Protein AF-A0A7C2QNN0-F1 (afdb_monomer_lite)

Foldseek 3Di:
DQLLQAALVPRHGWDCPPPQWTADPVGDIDGSVLSSVSSVCVVVVHDRDPDDDDWDWDDDPVDIHTPPPDPPPPD

pLDDT: mean 85.71, std 12.62, range [43.31, 95.19]

Structure (mmCIF, N/CA/C/O backbone):
data_AF-A0A7C2QNN0-F1
#
_entry.id   AF-A0A7C2QNN0-F1
#
loop_
_atom_site.group_PDB
_atom_site.id
_atom_site.type_symbol
_atom_site.label_atom_id
_atom_site.label_alt_id
_atom_site.label_comp_id
_atom_site.label_asym_id
_atom_site.label_entity_id
_atom_site.label_seq_id
_atom_site.pdbx_PDB_ins_code
_atom_site.Cartn_x
_atom_site.Cartn_y
_atom_site.Cartn_z
_atom_site.occupancy
_atom_site.B_iso_or_equiv
_atom_site.auth_seq_id
_atom_site.auth_comp_id
_atom_site.auth_asym_id
_atom_site.auth_atom_id
_atom_site.pdbx_PDB_model_num
ATOM 1 N N . ASP A 1 1 ? 16.564 -2.050 2.301 1.00 55.41 1 ASP A N 1
ATOM 2 C CA . ASP A 1 1 ? 15.317 -2.784 1.969 1.00 55.41 1 ASP A CA 1
ATOM 3 C C . ASP A 1 1 ? 14.125 -1.854 1.790 1.00 55.41 1 ASP A C 1
ATOM 5 O O . ASP A 1 1 ? 13.655 -1.242 2.739 1.00 55.41 1 ASP A O 1
ATOM 9 N N . GLY A 1 2 ? 13.671 -1.655 0.549 1.00 68.00 2 GLY A N 1
ATOM 10 C CA . GLY A 1 2 ? 12.623 -0.682 0.216 1.00 68.00 2 GLY A CA 1
ATOM 11 C C . GLY A 1 2 ? 11.306 -1.343 -0.171 1.00 68.00 2 GLY A C 1
ATOM 12 O O . GLY A 1 2 ? 11.003 -1.444 -1.354 1.00 68.00 2 GLY A O 1
ATOM 13 N N . THR A 1 3 ? 10.499 -1.740 0.811 1.00 82.69 3 THR A N 1
ATOM 14 C CA . THR A 1 3 ? 9.230 -2.471 0.603 1.00 82.69 3 THR A CA 1
ATOM 15 C C . THR A 1 3 ? 8.159 -1.660 -0.132 1.00 82.69 3 THR A C 1
ATOM 17 O O . THR A 1 3 ? 7.221 -2.227 -0.672 1.00 82.69 3 THR A O 1
ATOM 20 N N . SER A 1 4 ? 8.287 -0.334 -0.172 1.00 83.69 4 SER A N 1
ATOM 21 C CA . SER A 1 4 ? 7.344 0.577 -0.831 1.00 83.69 4 SER A CA 1
ATOM 22 C C . SER A 1 4 ? 7.791 1.047 -2.220 1.00 83.69 4 SER A C 1
ATOM 24 O O . SER A 1 4 ? 7.048 1.789 -2.858 1.00 83.69 4 SER A O 1
ATOM 26 N N . LYS A 1 5 ? 8.986 0.651 -2.687 1.00 91.06 5 LYS A N 1
ATOM 27 C CA . LYS A 1 5 ? 9.549 1.078 -3.986 1.00 91.06 5 LYS A CA 1
ATOM 28 C C . LYS A 1 5 ? 9.038 0.263 -5.175 1.00 91.06 5 LYS A C 1
ATOM 30 O O . LYS A 1 5 ? 9.189 0.687 -6.314 1.00 91.06 5 LYS A O 1
ATOM 3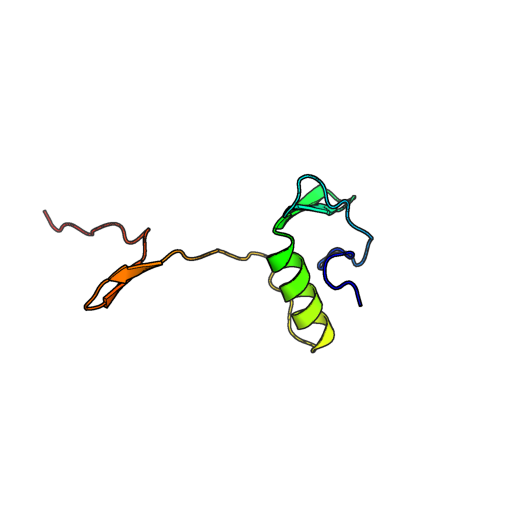5 N N . VAL A 1 6 ? 8.431 -0.885 -4.900 1.00 93.31 6 VAL A N 1
ATOM 36 C CA . VAL A 1 6 ? 7.942 -1.826 -5.905 1.00 93.31 6 VAL A CA 1
ATOM 37 C C . VAL A 1 6 ? 6.428 -1.937 -5.794 1.00 93.31 6 VAL A C 1
ATOM 39 O O . VAL A 1 6 ? 5.881 -1.910 -4.691 1.00 93.31 6 VAL A O 1
ATOM 42 N N . CYS A 1 7 ? 5.738 -2.046 -6.923 1.00 92.50 7 CYS A N 1
ATOM 43 C CA . CYS A 1 7 ? 4.303 -2.272 -6.961 1.00 92.50 7 CYS A CA 1
ATOM 44 C C . CYS A 1 7 ? 4.007 -3.683 -6.459 1.00 92.50 7 CYS A C 1
ATOM 46 O O . CYS A 1 7 ? 4.401 -4.653 -7.103 1.00 92.50 7 CYS A O 1
ATOM 48 N N . ALA A 1 8 ? 3.236 -3.800 -5.379 1.00 91.62 8 ALA A N 1
ATOM 49 C CA . ALA A 1 8 ? 2.893 -5.095 -4.792 1.00 91.62 8 ALA A CA 1
ATOM 50 C C . ALA A 1 8 ? 2.078 -6.024 -5.705 1.00 91.62 8 ALA A C 1
ATOM 52 O O . ALA A 1 8 ? 1.918 -7.201 -5.398 1.00 91.62 8 ALA A O 1
ATOM 53 N N . ARG A 1 9 ? 1.553 -5.507 -6.822 1.00 88.12 9 ARG A N 1
ATOM 54 C CA . ARG A 1 9 ? 0.820 -6.299 -7.814 1.00 88.12 9 ARG A CA 1
ATOM 55 C C . ARG A 1 9 ? 1.657 -6.689 -9.031 1.00 88.12 9 ARG A C 1
ATOM 57 O O . ARG A 1 9 ? 1.517 -7.807 -9.502 1.00 88.12 9 ARG A O 1
ATOM 64 N N . HIS A 1 10 ? 2.478 -5.779 -9.556 1.00 90.94 10 HIS A N 1
ATOM 65 C CA . HIS A 1 10 ? 3.181 -5.983 -10.833 1.00 90.94 10 HIS A CA 1
ATOM 66 C C . HIS A 1 10 ? 4.697 -6.146 -10.702 1.00 90.94 10 HIS A C 1
ATOM 68 O O . HIS A 1 10 ? 5.361 -6.372 -11.706 1.00 90.94 10 HIS A O 1
ATOM 74 N N . GLY A 1 11 ? 5.274 -5.970 -9.511 1.00 90.44 11 GLY A N 1
ATOM 75 C CA . GLY A 1 11 ? 6.719 -6.118 -9.310 1.00 90.44 11 GLY A CA 1
ATOM 76 C C . GLY A 1 11 ? 7.582 -5.023 -9.956 1.00 90.44 11 GLY A C 1
ATOM 77 O O . GLY A 1 11 ? 8.802 -5.076 -9.861 1.00 90.44 11 GLY A O 1
ATOM 78 N N . CYS A 1 12 ? 6.979 -4.010 -10.584 1.00 93.50 12 CYS A N 1
ATOM 79 C CA . CYS A 1 12 ? 7.690 -2.894 -11.207 1.00 93.50 12 CYS A CA 1
ATOM 80 C C . CYS A 1 12 ? 7.973 -1.756 -10.215 1.00 93.50 12 CYS A C 1
ATOM 82 O O . CYS A 1 12 ? 7.279 -1.613 -9.204 1.00 93.50 12 CYS A O 1
ATOM 84 N N . GLU A 1 13 ? 8.934 -0.890 -10.532 1.00 94.31 13 GLU A N 1
ATOM 85 C CA . GLU A 1 13 ? 9.190 0.324 -9.753 1.00 94.31 13 GLU A CA 1
ATOM 86 C C . GLU A 1 13 ? 7.975 1.272 -9.774 1.00 94.31 13 GLU A C 1
ATOM 88 O O . GLU A 1 13 ? 7.239 1.357 -10.763 1.00 94.31 13 GLU A O 1
ATOM 93 N N . VAL A 1 14 ? 7.726 1.955 -8.653 1.00 95.00 14 VAL A N 1
ATOM 94 C CA . VAL A 1 14 ? 6.618 2.915 -8.512 1.00 95.00 14 VAL A CA 1
ATOM 95 C C . VAL A 1 14 ? 7.118 4.339 -8.331 1.00 95.00 14 VAL A C 1
ATOM 97 O O . VAL A 1 14 ? 8.119 4.598 -7.664 1.00 95.00 14 VAL A O 1
ATOM 100 N N . VAL A 1 15 ? 6.337 5.294 -8.828 1.00 95.19 15 VAL A N 1
ATOM 101 C CA . VAL A 1 15 ? 6.546 6.718 -8.567 1.00 95.19 15 VAL A CA 1
ATOM 102 C C . VAL A 1 15 ? 5.898 7.087 -7.232 1.00 95.19 15 VAL A C 1
ATOM 104 O O . VAL A 1 15 ? 4.706 6.863 -7.024 1.00 95.19 15 VAL A O 1
ATOM 107 N N . ARG A 1 16 ? 6.671 7.681 -6.317 1.00 91.12 16 ARG A N 1
ATOM 108 C CA . ARG A 1 16 ? 6.234 8.046 -4.954 1.00 91.12 16 ARG A CA 1
ATOM 109 C C . ARG A 1 16 ? 5.886 9.530 -4.822 1.00 91.12 16 ARG A C 1
ATOM 111 O O . ARG A 1 16 ? 6.488 10.245 -4.020 1.00 91.12 16 ARG A O 1
ATOM 118 N N . LYS A 1 17 ? 4.974 10.015 -5.664 1.00 87.69 17 LYS A N 1
ATOM 119 C CA . LYS A 1 17 ? 4.522 11.413 -5.658 1.00 87.69 17 LYS A CA 1
ATOM 120 C C . LYS A 1 17 ? 3.003 11.478 -5.873 1.00 87.69 17 LYS A C 1
ATOM 122 O O . LYS A 1 17 ? 2.521 10.858 -6.825 1.00 87.69 17 LYS A O 1
ATOM 127 N N . PRO A 1 18 ? 2.252 12.237 -5.048 1.00 90.31 18 PRO A N 1
ATOM 128 C CA . PRO A 1 18 ? 2.675 12.970 -3.841 1.00 90.31 18 PRO A CA 1
ATOM 129 C C . PRO A 1 18 ? 3.118 12.039 -2.692 1.00 90.31 18 PRO A C 1
ATOM 131 O O . PRO A 1 18 ? 2.979 10.819 -2.782 1.00 90.31 18 PRO A O 1
ATOM 134 N N . ARG A 1 19 ? 3.691 12.600 -1.615 1.00 89.50 19 ARG A N 1
ATOM 135 C CA . ARG A 1 19 ? 4.118 11.818 -0.438 1.00 89.50 19 ARG A CA 1
ATOM 136 C C . ARG A 1 19 ? 2.947 10.978 0.089 1.00 89.50 19 ARG A C 1
ATOM 138 O O . ARG A 1 19 ? 1.825 11.460 0.158 1.00 89.50 19 ARG A O 1
ATOM 145 N N . GLY A 1 20 ? 3.222 9.729 0.461 1.00 89.81 20 GLY A N 1
ATOM 146 C CA . GLY A 1 20 ? 2.204 8.791 0.952 1.00 89.81 20 GLY A CA 1
ATOM 147 C C . GLY A 1 20 ? 1.454 8.040 -0.150 1.00 89.81 20 GLY A C 1
ATOM 148 O O . GLY A 1 20 ? 0.763 7.072 0.149 1.00 89.81 20 GLY A O 1
ATOM 149 N N . LEU A 1 21 ? 1.645 8.396 -1.424 1.00 93.06 21 LEU A N 1
ATOM 150 C CA . LEU A 1 21 ? 1.024 7.719 -2.558 1.00 93.06 21 LEU A CA 1
ATOM 151 C C . LEU A 1 21 ? 2.070 7.000 -3.414 1.00 93.06 21 LEU A C 1
ATOM 153 O O . LEU A 1 21 ? 3.166 7.516 -3.637 1.00 93.06 21 LEU A O 1
ATOM 157 N N . VAL A 1 22 ? 1.720 5.818 -3.917 1.00 94.06 22 VAL A N 1
ATOM 158 C CA . VAL A 1 22 ? 2.479 5.122 -4.960 1.00 94.06 22 VAL A CA 1
ATOM 159 C C . VAL A 1 22 ? 1.672 5.089 -6.250 1.00 94.06 22 VAL A C 1
ATOM 161 O O . VAL A 1 22 ? 0.466 4.836 -6.226 1.00 94.06 22 VAL A O 1
ATOM 164 N N . ARG A 1 23 ? 2.344 5.335 -7.375 1.00 94.81 23 ARG A N 1
ATOM 165 C CA . ARG A 1 23 ? 1.791 5.218 -8.725 1.00 94.81 23 ARG A CA 1
ATOM 166 C C . ARG A 1 23 ? 2.590 4.194 -9.516 1.00 94.81 23 ARG A C 1
ATOM 168 O O . ARG A 1 23 ? 3.798 4.331 -9.691 1.00 94.81 23 ARG A O 1
ATOM 175 N N . CYS A 1 24 ? 1.903 3.161 -9.969 1.00 94.06 24 CY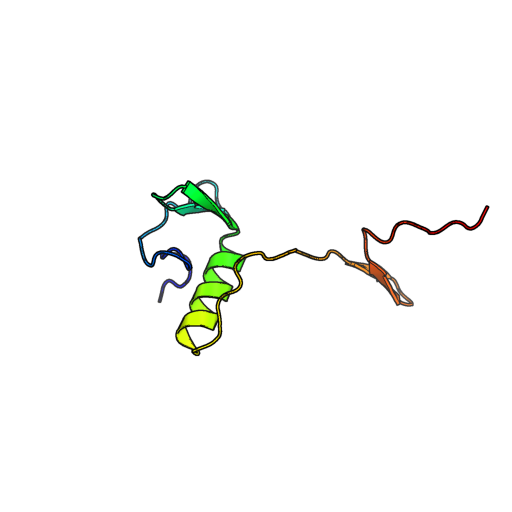S A N 1
ATOM 176 C CA . CYS A 1 24 ? 2.430 2.125 -10.839 1.00 94.06 24 CYS A CA 1
ATOM 177 C C . CYS A 1 24 ? 2.293 2.563 -12.308 1.00 94.06 24 CYS A C 1
ATOM 179 O O . CYS A 1 24 ? 1.250 3.120 -12.657 1.00 94.06 24 CYS A O 1
ATOM 181 N N . PRO A 1 25 ? 3.273 2.272 -13.184 1.00 94.12 25 PRO A N 1
ATOM 182 C CA . PRO A 1 25 ? 3.182 2.562 -14.621 1.00 94.12 25 PRO A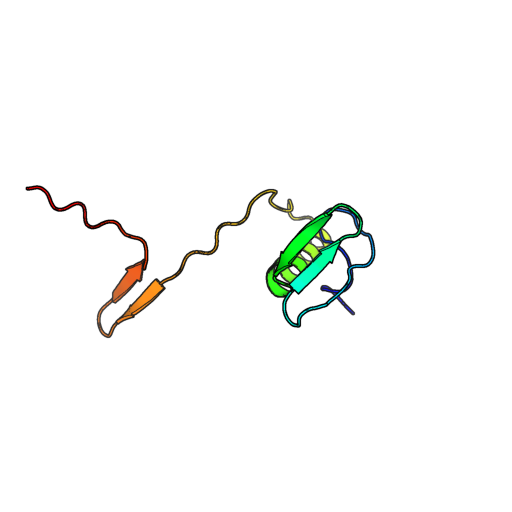 CA 1
ATOM 183 C C . PRO A 1 25 ? 1.969 1.908 -15.302 1.00 94.12 25 PRO A C 1
ATOM 185 O O . PRO A 1 25 ? 1.450 2.438 -16.274 1.00 94.12 25 PRO A O 1
ATOM 188 N N . TYR A 1 26 ? 1.452 0.812 -14.743 1.00 91.88 26 TYR A N 1
ATOM 189 C CA . TYR A 1 26 ? 0.236 0.138 -15.211 1.00 91.88 26 TYR A CA 1
ATOM 190 C C . TYR A 1 26 ? -1.070 0.750 -14.655 1.00 91.88 26 TYR A C 1
ATOM 192 O O . TYR A 1 26 ? -2.113 0.105 -14.669 1.00 91.88 26 TYR A O 1
ATOM 200 N N . GLY A 1 27 ? -1.022 1.957 -14.082 1.00 89.19 27 GLY A N 1
ATOM 201 C CA . GLY A 1 27 ? -2.206 2.705 -13.637 1.00 89.19 27 GLY A CA 1
ATOM 202 C C . GLY A 1 27 ? -2.677 2.434 -12.202 1.00 89.19 27 GLY A C 1
ATOM 203 O O . GLY A 1 27 ? -3.578 3.116 -11.716 1.00 89.19 27 GLY A O 1
ATOM 204 N N . HIS A 1 28 ? -2.067 1.497 -11.467 1.00 88.12 28 HIS A N 1
ATOM 205 C CA . HIS A 1 28 ? -2.417 1.295 -10.057 1.00 88.12 28 HIS A CA 1
ATOM 206 C C . HIS A 1 28 ? -1.955 2.461 -9.187 1.00 88.12 28 HIS A C 1
ATOM 208 O O . HIS A 1 28 ? -0.780 2.826 -9.183 1.00 88.12 28 HIS A O 1
ATOM 214 N N . THR A 1 29 ? -2.876 2.983 -8.386 1.00 91.00 29 THR A N 1
ATOM 215 C CA . THR A 1 29 ? -2.602 4.031 -7.406 1.00 91.00 29 THR A CA 1
ATOM 216 C C . THR A 1 29 ? -3.105 3.580 -6.043 1.00 91.00 29 THR A C 1
ATOM 218 O O . THR A 1 29 ? -4.234 3.108 -5.929 1.00 91.00 29 THR A O 1
ATOM 221 N N . MET A 1 30 ? -2.270 3.681 -5.009 1.00 90.25 30 MET A N 1
ATOM 222 C CA . MET A 1 30 ? -2.637 3.289 -3.642 1.00 90.25 30 MET A CA 1
ATOM 223 C C . MET A 1 30 ? -1.755 3.975 -2.597 1.00 90.25 30 MET A C 1
ATOM 225 O O . MET A 1 30 ? -0.723 4.562 -2.928 1.00 90.25 30 MET A O 1
ATOM 229 N N . HIS A 1 31 ? -2.152 3.878 -1.326 1.00 91.69 31 HIS A N 1
ATOM 230 C CA . HIS A 1 31 ? -1.347 4.369 -0.210 1.00 91.69 31 HIS A CA 1
ATOM 231 C C . HIS A 1 31 ? -0.030 3.588 -0.098 1.00 91.69 31 HIS A C 1
ATOM 233 O O . HIS A 1 31 ? -0.007 2.362 -0.250 1.00 91.69 31 HIS A O 1
ATOM 239 N N . ALA A 1 32 ? 1.065 4.287 0.192 1.00 92.38 32 ALA A N 1
ATOM 240 C CA . ALA A 1 32 ? 2.397 3.697 0.282 1.00 92.38 32 ALA A CA 1
ATOM 241 C C . ALA A 1 32 ? 2.488 2.620 1.373 1.00 92.38 32 ALA A C 1
ATOM 243 O O . ALA A 1 32 ? 3.154 1.607 1.162 1.00 92.38 32 ALA A O 1
ATOM 244 N N . ASP A 1 33 ? 1.778 2.804 2.488 1.00 91.31 33 ASP A N 1
ATOM 245 C CA . ASP A 1 33 ? 1.745 1.833 3.589 1.00 91.31 33 ASP A CA 1
ATOM 246 C C . ASP A 1 33 ? 1.025 0.545 3.186 1.00 91.31 33 ASP A C 1
ATOM 248 O O . ASP A 1 33 ? 1.516 -0.548 3.458 1.00 91.31 33 ASP A O 1
ATOM 252 N N . LEU A 1 34 ? -0.092 0.656 2.455 1.00 91.50 34 LEU A N 1
ATOM 253 C CA . LEU A 1 34 ? -0.800 -0.511 1.921 1.00 91.50 34 LEU A CA 1
ATOM 254 C C . LEU A 1 34 ? 0.077 -1.269 0.920 1.00 91.50 34 LEU A C 1
ATOM 256 O O . LEU A 1 34 ? 0.152 -2.494 0.973 1.00 91.50 34 LEU A O 1
ATOM 260 N N . ASN A 1 35 ? 0.785 -0.551 0.043 1.00 92.69 35 ASN A N 1
ATOM 261 C CA . ASN A 1 35 ? 1.739 -1.158 -0.885 1.00 92.69 35 ASN A CA 1
ATOM 262 C C . ASN A 1 35 ? 2.865 -1.895 -0.141 1.00 92.69 35 ASN A C 1
ATOM 264 O O . ASN A 1 35 ? 3.178 -3.039 -0.462 1.00 92.69 35 ASN A O 1
ATOM 268 N N . ALA A 1 36 ? 3.441 -1.267 0.886 1.00 93.06 36 ALA A N 1
ATOM 269 C CA . ALA A 1 36 ? 4.476 -1.874 1.716 1.00 93.06 36 ALA A CA 1
ATOM 270 C C . ALA A 1 36 ? 3.977 -3.140 2.429 1.00 93.06 36 ALA A C 1
ATOM 272 O O . ALA A 1 36 ? 4.647 -4.171 2.369 1.00 93.06 36 ALA A O 1
ATOM 273 N N . ALA A 1 37 ? 2.797 -3.080 3.052 1.00 92.44 37 ALA A N 1
ATOM 274 C CA . ALA A 1 37 ? 2.179 -4.211 3.739 1.00 92.44 37 ALA A CA 1
ATOM 275 C C . ALA A 1 37 ? 1.921 -5.381 2.781 1.00 92.44 37 ALA A C 1
ATOM 277 O O . ALA A 1 37 ? 2.267 -6.519 3.090 1.00 92.44 37 ALA A O 1
ATOM 278 N N . MET A 1 38 ? 1.401 -5.107 1.582 1.00 92.06 38 MET A N 1
ATOM 279 C CA . MET A 1 38 ? 1.190 -6.137 0.563 1.00 92.06 38 MET A CA 1
ATOM 280 C C . MET A 1 38 ? 2.505 -6.754 0.070 1.00 92.06 38 MET A C 1
ATOM 282 O O . MET A 1 38 ? 2.578 -7.968 -0.090 1.00 92.06 38 MET A O 1
ATOM 286 N N . ASN A 1 39 ? 3.568 -5.962 -0.096 1.00 93.56 39 ASN A N 1
ATOM 287 C CA . ASN A 1 39 ? 4.894 -6.494 -0.428 1.00 93.56 39 ASN A CA 1
ATOM 288 C C . ASN A 1 39 ? 5.489 -7.351 0.700 1.00 93.56 39 ASN A C 1
ATOM 290 O O . ASN A 1 39 ? 6.225 -8.298 0.433 1.00 93.56 39 ASN A O 1
ATOM 294 N N . ILE A 1 40 ? 5.247 -7.013 1.972 1.00 94.19 40 ILE A N 1
ATOM 295 C CA . ILE A 1 40 ? 5.638 -7.859 3.114 1.00 94.19 40 ILE A CA 1
ATOM 296 C C . ILE A 1 40 ? 4.860 -9.177 3.071 1.00 94.19 40 ILE A C 1
ATOM 298 O O . ILE A 1 40 ? 5.472 -10.239 3.127 1.00 94.19 40 ILE A O 1
ATOM 302 N N . LEU A 1 41 ? 3.540 -9.105 2.887 1.00 92.31 41 LEU A N 1
ATOM 303 C CA . LEU A 1 41 ? 2.672 -10.277 2.801 1.00 92.31 41 LEU A CA 1
ATOM 304 C C . LEU A 1 41 ? 3.100 -11.223 1.669 1.00 92.31 41 LEU A C 1
ATOM 306 O O . LEU A 1 41 ? 3.233 -12.420 1.901 1.00 92.31 41 LEU A O 1
ATOM 310 N N . ALA A 1 42 ? 3.388 -10.681 0.482 1.00 90.88 42 ALA A N 1
ATOM 311 C CA . ALA A 1 42 ? 3.865 -11.450 -0.666 1.00 90.88 42 ALA A CA 1
ATOM 312 C C . ALA A 1 42 ? 5.185 -12.180 -0.375 1.00 90.88 42 ALA A C 1
ATOM 314 O O . ALA A 1 42 ? 5.329 -13.356 -0.697 1.00 90.88 42 ALA A O 1
ATOM 315 N N . ARG A 1 43 ? 6.142 -11.503 0.277 1.00 91.25 43 ARG A N 1
ATOM 316 C CA . ARG A 1 43 ? 7.433 -12.102 0.659 1.00 91.25 43 ARG A CA 1
ATOM 317 C C . ARG A 1 43 ? 7.291 -13.222 1.683 1.00 91.25 43 ARG A C 1
ATOM 319 O O . ARG A 1 43 ? 8.088 -14.149 1.661 1.00 91.25 43 ARG A O 1
ATOM 326 N N . GLY A 1 44 ? 6.279 -13.151 2.545 1.00 91.62 44 GLY A N 1
ATOM 327 C CA . GLY A 1 44 ? 5.939 -14.220 3.483 1.00 91.62 44 GLY A CA 1
ATOM 328 C C . GLY A 1 44 ? 5.143 -15.379 2.870 1.00 91.62 44 GLY A C 1
ATOM 329 O O . GLY A 1 44 ? 4.679 -16.231 3.618 1.00 91.62 44 GLY A O 1
ATOM 330 N N . GLY A 1 45 ? 4.921 -15.405 1.549 1.00 88.31 45 GLY A N 1
ATOM 331 C CA . GLY A 1 45 ? 4.106 -16.432 0.885 1.00 88.31 45 GLY A CA 1
ATOM 332 C C . GLY A 1 45 ? 2.592 -16.256 1.068 1.00 88.31 45 GLY A C 1
ATOM 333 O O . GLY A 1 45 ? 1.815 -17.140 0.711 1.00 88.31 45 GLY A O 1
ATOM 334 N N . GLY A 1 46 ? 2.148 -15.122 1.615 1.00 86.75 46 GLY A N 1
ATOM 335 C CA . GLY A 1 46 ? 0.734 -14.810 1.786 1.00 86.75 46 GLY A CA 1
ATOM 336 C C . GLY A 1 46 ? 0.062 -14.375 0.480 1.00 86.75 46 GLY A C 1
ATOM 337 O O . GLY A 1 46 ? 0.661 -13.715 -0.371 1.00 86.75 46 GLY A O 1
ATOM 338 N N . LYS A 1 47 ? -1.228 -14.694 0.332 1.00 86.56 47 LYS A N 1
ATOM 339 C CA . LYS A 1 47 ? -2.032 -14.264 -0.821 1.00 86.56 47 LYS A CA 1
ATOM 340 C C . LYS A 1 47 ? -2.311 -12.760 -0.746 1.00 86.56 47 LYS A C 1
ATOM 342 O O . LYS A 1 47 ? -3.048 -12.306 0.126 1.00 86.56 47 LYS A O 1
ATOM 347 N N . VAL A 1 48 ? -1.767 -11.992 -1.691 1.00 85.94 48 VAL A N 1
ATOM 348 C CA . VAL A 1 48 ? -1.999 -10.542 -1.772 1.00 85.94 48 VAL A CA 1
ATOM 349 C C . VAL A 1 48 ? -3.454 -10.256 -2.179 1.00 85.94 48 VAL A C 1
ATOM 351 O O . VAL A 1 48 ? -3.892 -10.709 -3.241 1.00 85.94 48 VAL A O 1
ATOM 354 N N . PRO A 1 49 ? -4.230 -9.511 -1.370 1.00 86.25 49 PRO A N 1
ATOM 355 C CA . PRO A 1 49 ? -5.628 -9.223 -1.668 1.00 86.25 49 PRO A CA 1
ATOM 356 C C . PRO A 1 49 ? -5.781 -8.270 -2.860 1.00 86.25 49 PRO A C 1
ATOM 358 O O . PRO A 1 49 ? -4.986 -7.353 -3.071 1.00 86.25 49 PRO A O 1
ATOM 361 N N . VAL A 1 50 ? -6.851 -8.458 -3.642 1.00 83.44 50 VAL A N 1
ATOM 362 C CA . VAL A 1 50 ? -7.096 -7.626 -4.831 1.00 83.44 50 VAL A CA 1
ATOM 363 C C . VAL A 1 50 ? -7.722 -6.273 -4.478 1.00 83.44 50 VAL A C 1
ATOM 365 O O . VAL A 1 50 ? -7.418 -5.258 -5.111 1.00 83.44 50 VAL A O 1
ATOM 368 N N . ARG A 1 51 ? -8.592 -6.267 -3.467 1.00 82.88 51 ARG A N 1
ATOM 369 C CA . ARG A 1 51 ? -9.276 -5.091 -2.928 1.00 82.88 51 ARG A CA 1
ATOM 370 C C . ARG A 1 51 ? -9.046 -5.043 -1.423 1.00 82.88 51 ARG A C 1
ATOM 372 O O . ARG A 1 51 ? -9.185 -6.061 -0.753 1.00 82.88 51 ARG A O 1
ATOM 379 N N . VAL A 1 52 ? -8.723 -3.860 -0.912 1.00 81.50 52 VAL A N 1
ATOM 380 C CA . VAL A 1 52 ? -8.555 -3.593 0.520 1.00 81.50 52 VAL A CA 1
ATOM 381 C C . VAL A 1 52 ? -9.495 -2.455 0.890 1.00 81.50 52 VAL A C 1
ATOM 383 O O . VAL A 1 52 ? -9.514 -1.428 0.213 1.00 81.50 52 VAL A O 1
ATOM 386 N N . LYS A 1 53 ? -10.285 -2.640 1.950 1.00 81.94 53 LYS A N 1
ATOM 387 C CA . LYS A 1 53 ? -11.144 -1.600 2.520 1.00 81.94 53 LYS A CA 1
ATOM 388 C C . LYS A 1 53 ? -10.542 -1.166 3.850 1.00 81.94 53 LYS A C 1
ATOM 390 O O . LYS A 1 53 ? -10.374 -1.995 4.738 1.00 81.94 53 LYS A O 1
ATOM 395 N N . VAL A 1 54 ? -10.230 0.119 3.981 1.00 79.00 54 VAL A N 1
ATOM 396 C CA . VAL A 1 54 ? -9.822 0.689 5.268 1.00 79.00 54 VAL A CA 1
ATOM 397 C C . VAL A 1 54 ? -11.078 0.887 6.110 1.00 79.00 54 VAL A C 1
ATOM 399 O O . VAL A 1 54 ? -12.054 1.479 5.647 1.00 79.00 54 VAL A O 1
ATOM 402 N N . LEU A 1 55 ? -11.066 0.344 7.324 1.00 86.50 55 LEU A N 1
ATOM 403 C CA . LEU A 1 55 ? -12.094 0.591 8.326 1.00 86.50 55 LEU A CA 1
ATOM 404 C C . LEU A 1 55 ? -11.597 1.686 9.268 1.00 86.50 55 LEU A C 1
ATOM 406 O O . LEU A 1 55 ? -10.419 1.718 9.620 1.00 86.50 55 LEU A O 1
ATOM 410 N N . SER A 1 56 ? -12.497 2.579 9.659 1.00 85.94 56 SER A N 1
ATOM 411 C CA . SER A 1 56 ? -12.199 3.682 10.568 1.00 85.94 56 SER A CA 1
ATOM 412 C C . SER A 1 56 ? -13.022 3.518 11.833 1.00 85.94 56 SER A C 1
ATOM 414 O O . SER A 1 56 ? -14.223 3.243 11.763 1.00 85.94 56 SER A O 1
ATOM 416 N N . PHE A 1 57 ? -12.369 3.705 12.974 1.00 90.81 57 PHE A N 1
ATOM 417 C CA . PHE A 1 57 ? -12.969 3.553 14.290 1.00 90.81 57 PHE A CA 1
ATOM 418 C C . PHE A 1 57 ? -12.616 4.748 15.174 1.00 90.81 57 PHE A C 1
ATOM 420 O O . PHE A 1 57 ? -11.516 5.290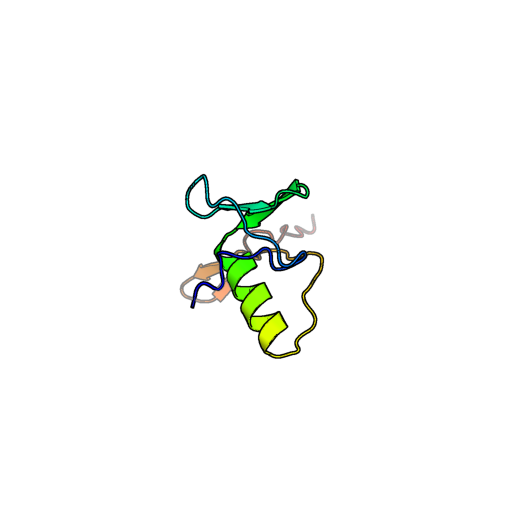 15.066 1.00 90.81 57 PHE A O 1
ATOM 427 N N . ILE A 1 58 ? -13.539 5.134 16.052 1.00 93.31 58 ILE A N 1
ATOM 428 C CA . ILE A 1 58 ? -13.341 6.170 17.066 1.00 93.31 58 ILE A CA 1
ATOM 429 C C . ILE A 1 58 ? -13.285 5.484 18.434 1.00 93.31 58 ILE A C 1
ATOM 431 O O . ILE A 1 58 ? -14.277 4.871 18.846 1.00 93.31 58 ILE A O 1
ATOM 435 N N . PRO A 1 59 ? -12.151 5.561 19.148 1.00 93.94 59 PRO A N 1
ATOM 436 C CA . PRO A 1 59 ? -12.085 5.115 20.528 1.00 93.94 59 PRO A CA 1
ATOM 437 C C . PRO A 1 59 ? -12.789 6.131 21.439 1.00 93.94 59 PRO A C 1
ATOM 439 O O . PRO A 1 59 ? -12.540 7.332 21.369 1.00 93.94 59 PRO A O 1
ATOM 442 N N . THR A 1 60 ? -13.669 5.637 22.304 1.00 91.69 60 THR A N 1
ATOM 443 C CA . THR A 1 60 ? -14.304 6.389 23.398 1.00 91.69 60 THR A CA 1
ATOM 444 C C . THR A 1 60 ? -13.877 5.793 24.738 1.00 91.69 60 THR A C 1
ATOM 446 O O . THR A 1 60 ? -13.290 4.712 24.772 1.00 91.69 60 THR A O 1
ATOM 449 N N . ALA A 1 61 ? -14.204 6.455 25.850 1.00 93.19 61 ALA A N 1
ATOM 450 C CA . ALA A 1 61 ? -13.856 5.967 27.187 1.00 93.19 61 ALA A CA 1
ATOM 451 C C . ALA A 1 61 ? -14.411 4.563 27.502 1.00 93.19 61 ALA A C 1
ATOM 453 O O . ALA A 1 61 ? -13.832 3.848 28.314 1.00 93.19 61 ALA A O 1
ATOM 454 N N . SER A 1 62 ? -15.517 4.159 26.867 1.00 93.44 62 SER A N 1
ATOM 455 C CA . SER A 1 62 ? -16.208 2.899 27.181 1.00 93.44 62 SER A CA 1
ATOM 456 C C . SER A 1 62 ? -16.225 1.892 26.032 1.00 93.44 62 SER A C 1
ATOM 458 O O . SER A 1 62 ? -16.486 0.716 26.268 1.00 93.44 62 SER A O 1
ATOM 460 N N . LYS A 1 63 ? -16.000 2.324 24.782 1.00 93.44 63 LYS 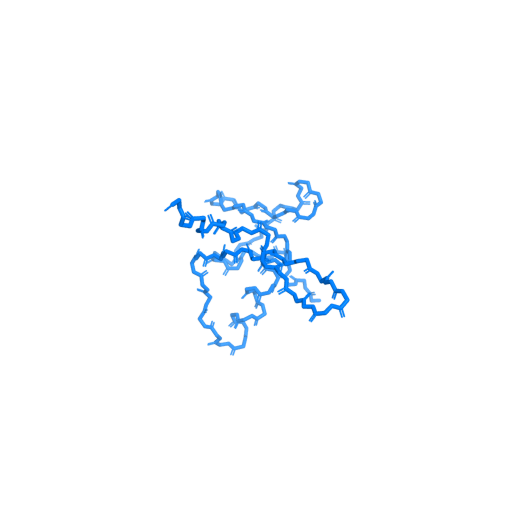A N 1
ATOM 461 C CA . LYS A 1 63 ? -16.075 1.449 23.599 1.00 93.44 63 LYS A CA 1
ATOM 462 C C . LYS A 1 63 ? -15.331 1.994 22.380 1.00 93.44 63 LYS A C 1
ATOM 464 O O . LYS A 1 63 ? -15.036 3.183 22.295 1.00 93.44 63 LYS A O 1
ATOM 469 N N . VAL A 1 64 ? -15.108 1.128 21.397 1.00 93.25 64 VAL A N 1
ATOM 470 C CA . VAL A 1 64 ? -14.652 1.490 20.048 1.00 93.25 64 VAL A CA 1
ATOM 471 C C . VAL A 1 64 ? -15.857 1.473 19.108 1.00 93.25 64 VAL A C 1
ATOM 473 O O . VAL A 1 64 ? -16.575 0.479 19.058 1.00 93.25 64 VAL A O 1
ATOM 476 N N . ILE A 1 65 ? -16.098 2.569 18.391 1.00 93.06 65 ILE A N 1
ATOM 477 C CA . ILE A 1 65 ? -17.269 2.739 17.515 1.00 93.06 65 ILE A CA 1
ATOM 478 C C . ILE A 1 65 ? -16.797 2.816 16.064 1.00 93.06 65 ILE A C 1
ATOM 480 O O . ILE A 1 65 ? -15.842 3.537 15.771 1.00 93.06 65 ILE A O 1
ATOM 484 N N . ALA A 1 66 ? -17.445 2.099 15.144 1.00 91.12 66 ALA A N 1
ATOM 485 C CA . ALA A 1 66 ? -17.142 2.225 13.722 1.00 91.12 66 ALA A CA 1
ATOM 486 C C . ALA A 1 66 ? -17.697 3.549 13.169 1.00 91.12 66 ALA A C 1
ATOM 488 O O . ALA A 1 66 ? -18.864 3.870 13.357 1.00 91.12 66 ALA A O 1
ATOM 489 N N . VAL A 1 67 ? -16.883 4.303 12.423 1.00 86.12 67 VAL A N 1
ATOM 490 C CA . VAL A 1 67 ? -17.284 5.617 11.871 1.00 86.12 67 VAL A CA 1
ATOM 491 C C . VAL A 1 67 ? -18.432 5.503 10.855 1.00 86.12 67 VAL A C 1
ATOM 493 O O . VAL A 1 67 ? -19.205 6.437 10.689 1.00 86.12 67 VAL A O 1
ATOM 496 N N . ASN A 1 68 ? -18.551 4.356 10.178 1.00 70.44 68 ASN A N 1
ATOM 497 C CA . ASN A 1 68 ? -19.527 4.112 9.109 1.00 70.44 68 ASN A CA 1
ATOM 498 C C . ASN A 1 68 ? -20.664 3.158 9.513 1.00 70.44 68 ASN A C 1
ATOM 500 O O . ASN A 1 68 ? -21.336 2.615 8.632 1.00 70.44 68 ASN A O 1
ATOM 504 N N . GLU A 1 69 ? -20.885 2.910 10.807 1.00 62.72 69 GLU A N 1
ATOM 505 C CA . GLU A 1 69 ? -22.136 2.275 11.226 1.00 62.72 69 GLU A CA 1
ATOM 506 C C . GLU A 1 69 ? -23.283 3.235 10.893 1.00 62.72 69 GLU A C 1
ATOM 508 O O . GLU A 1 69 ? -23.480 4.250 11.557 1.00 62.72 69 GLU A O 1
ATOM 513 N N . LYS A 1 70 ? -24.034 2.941 9.822 1.00 52.16 70 LYS A N 1
ATOM 514 C CA . LYS A 1 70 ? -25.355 3.545 9.639 1.00 52.16 70 LYS A CA 1
ATOM 515 C C . LYS A 1 70 ? -26.138 3.198 10.898 1.00 52.16 70 LYS A C 1
ATOM 517 O O . LYS A 1 70 ? -26.312 2.011 11.169 1.00 52.16 70 LYS A O 1
ATOM 522 N N . SER A 1 71 ? -26.600 4.195 11.650 1.00 50.09 71 SER A N 1
ATOM 523 C CA . SER A 1 71 ? -27.610 3.938 12.665 1.00 50.09 71 SER A CA 1
ATOM 524 C C . SER A 1 71 ? -28.805 3.333 11.936 1.00 50.09 71 SER A C 1
ATOM 526 O O . SER A 1 71 ? -29.495 3.993 11.160 1.00 50.09 71 SER A O 1
ATOM 528 N N . SER A 1 72 ? -29.033 2.038 12.117 1.00 52.78 72 SER A N 1
ATOM 529 C CA . SER A 1 72 ? -30.360 1.490 11.907 1.00 52.78 72 SER A CA 1
ATOM 530 C C . SER A 1 72 ? -31.214 2.114 13.004 1.00 52.78 72 SER A C 1
ATOM 532 O O . SER A 1 72 ? -31.293 1.567 14.098 1.00 52.78 72 SER A O 1
ATOM 534 N N . ASN A 1 73 ? -31.748 3.310 12.763 1.00 51.41 73 ASN A N 1
ATOM 535 C CA . ASN A 1 73 ? -32.890 3.794 13.521 1.00 51.41 73 ASN A CA 1
ATOM 536 C C . ASN A 1 73 ? -34.065 2.918 13.071 1.00 51.41 73 ASN A C 1
ATOM 538 O O . ASN A 1 73 ? -34.440 3.012 11.898 1.00 51.41 73 ASN A O 1
ATOM 542 N N . PRO A 1 74 ? -34.626 2.046 13.924 1.00 50.97 74 PRO A N 1
ATOM 543 C CA . PRO A 1 74 ? -35.981 1.598 13.690 1.00 50.97 74 PRO A CA 1
ATOM 544 C C . PRO A 1 74 ? -36.865 2.806 14.015 1.00 50.97 74 PRO A C 1
ATOM 546 O O . PRO A 1 74 ? -36.896 3.265 15.157 1.00 50.97 74 PRO A O 1
ATOM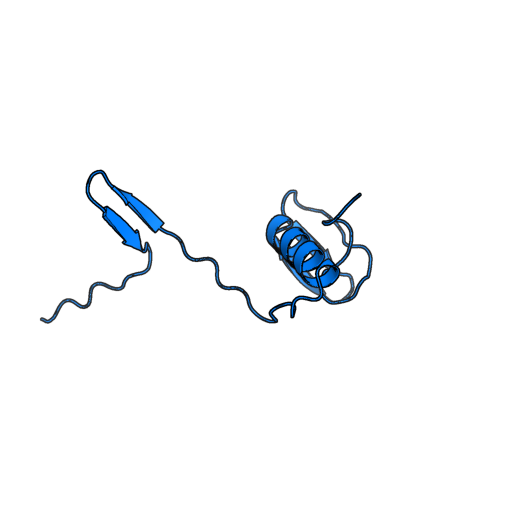 549 N N . ALA A 1 75 ? -37.449 3.395 12.974 1.00 43.31 75 ALA A N 1
ATOM 550 C CA . ALA A 1 75 ? -38.583 4.297 13.137 1.00 43.31 75 ALA A CA 1
ATOM 551 C C . ALA A 1 75 ? -39.766 3.532 13.745 1.00 43.31 75 ALA A C 1
ATOM 553 O O . ALA A 1 75 ? -39.879 2.317 13.453 1.00 43.31 75 ALA A O 1
#

Sequence (75 aa):
DGTSKVCARHGCEVVRKPRGLVRCPYGHTMHADLNAAMNILARGGGKVPVRVKVLSFIPTASKVIAVNEKSSNPA

Radius of gyration: 16.77 Å; chains: 1; bounding box: 54×29×42 Å

Secondary structure (DSSP, 8-state):
--TTSB-TTT-SB-B--STTEEE-TTS-EEEHHHHHHHHHHHHTT----S------EEE-SS-EEETT-------